Protein AF-A0A5S9N3L5-F1 (afdb_monomer_lite)

pLDDT: mean 80.36, std 11.81, range [41.75, 91.94]

InterPro domains:
  IPR007420 Protein of unknown function DUF465 [PF04325] (14-60)
  IPR038444 DUF465 superfamily [G3DSA:6.10.280.50] (1-62)

Foldseek 3Di:
DPVVVLVVLVVVLVVLVVVLVVLVVVLVVLVPDPPDRDPVVNVVSVVVSVVSVVVSVVSCVVNVVPPVD

Sequence (69 aa):
MTITRLEEAREQLKDLRVQHHQLNQQVDALASSTSPINGLEIRRLKKQKLLLKDRIVHLESALIPDLNA

Secondary structure (DSSP, 8-state):
--HH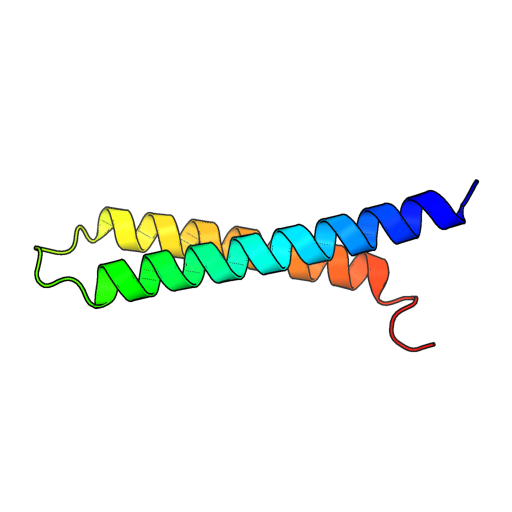HHHHHHHHHHHHHHHHHHHHHHHHHHHH-SS---HHHHHHHHHHHHHHHHHHHHHHHHHGGGTT-

Organism: NCBI:txid2029982

Structure (mmCIF, N/CA/C/O backbone):
data_AF-A0A5S9N3L5-F1
#
_entry.id   AF-A0A5S9N3L5-F1
#
loop_
_atom_site.group_PDB
_atom_site.id
_atom_site.type_symbol
_atom_site.label_atom_id
_atom_site.label_alt_id
_atom_site.label_c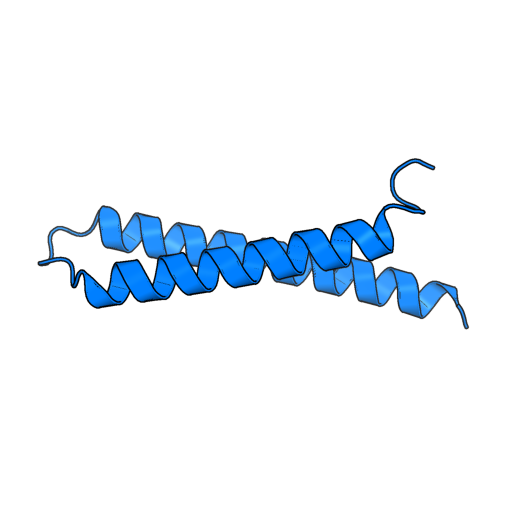omp_id
_atom_site.label_asym_id
_atom_site.label_entity_id
_atom_site.label_seq_id
_atom_site.pdbx_PDB_ins_code
_atom_site.Cartn_x
_atom_site.Cartn_y
_atom_site.Cartn_z
_atom_site.occupancy
_atom_site.B_iso_or_equiv
_atom_site.auth_seq_id
_atom_site.auth_comp_id
_atom_site.auth_asym_id
_atom_site.auth_atom_id
_atom_site.pdbx_PDB_model_num
ATOM 1 N N . MET A 1 1 ? 13.761 -13.629 -26.371 1.00 52.72 1 MET A N 1
ATOM 2 C CA . MET A 1 1 ? 12.906 -13.955 -25.203 1.00 52.72 1 MET A CA 1
ATOM 3 C C . MET A 1 1 ? 13.076 -12.961 -24.037 1.00 52.72 1 MET A C 1
ATOM 5 O O . MET A 1 1 ? 12.754 -13.303 -22.911 1.00 52.72 1 MET A O 1
ATOM 9 N N . THR A 1 2 ? 13.558 -11.730 -24.256 1.00 54.28 2 THR A N 1
ATOM 10 C CA . THR A 1 2 ? 13.801 -10.744 -23.175 1.00 54.28 2 THR A CA 1
ATOM 11 C C . THR A 1 2 ? 12.671 -9.726 -23.001 1.00 54.28 2 THR A C 1
ATOM 13 O O . THR A 1 2 ? 12.486 -9.225 -21.899 1.00 54.28 2 THR A O 1
ATOM 16 N N . ILE A 1 3 ? 11.882 -9.474 -24.052 1.00 60.34 3 ILE A N 1
ATOM 17 C CA . ILE A 1 3 ? 10.772 -8.504 -24.038 1.00 60.34 3 ILE A CA 1
ATOM 18 C C . ILE A 1 3 ? 9.639 -8.958 -23.100 1.00 60.34 3 ILE A C 1
ATOM 20 O O . ILE A 1 3 ? 9.090 -8.149 -22.363 1.00 60.34 3 ILE A O 1
ATOM 24 N N . THR A 1 4 ? 9.355 -10.264 -23.046 1.00 68.25 4 THR A N 1
ATOM 25 C CA . THR A 1 4 ? 8.266 -10.837 -22.236 1.00 68.25 4 THR A CA 1
ATOM 26 C C . THR A 1 4 ? 8.418 -10.521 -20.747 1.00 68.25 4 THR A C 1
ATOM 28 O O . THR A 1 4 ? 7.476 -10.064 -20.117 1.00 68.25 4 THR A O 1
ATOM 31 N N . ARG A 1 5 ? 9.639 -10.628 -20.207 1.00 71.38 5 ARG A N 1
ATOM 32 C CA . ARG A 1 5 ? 9.903 -10.435 -18.773 1.00 71.38 5 ARG A CA 1
ATOM 33 C C . ARG A 1 5 ? 9.669 -8.999 -18.297 1.00 71.38 5 ARG A C 1
ATOM 35 O O . ARG A 1 5 ? 9.330 -8.785 -17.135 1.00 71.38 5 ARG A O 1
ATOM 42 N N . LEU A 1 6 ? 9.890 -8.021 -19.177 1.00 73.81 6 LEU A N 1
ATOM 43 C CA . LEU A 1 6 ? 9.677 -6.610 -18.862 1.00 73.81 6 LEU A CA 1
ATOM 44 C C . LEU A 1 6 ? 8.182 -6.267 -18.888 1.00 73.81 6 LEU A C 1
ATOM 46 O O . LEU A 1 6 ? 7.696 -5.588 -17.987 1.00 73.81 6 LEU A O 1
ATOM 50 N N . GLU A 1 7 ? 7.459 -6.790 -19.879 1.00 78.62 7 GLU A N 1
ATOM 51 C CA . GLU A 1 7 ? 5.999 -6.678 -19.986 1.00 78.62 7 GLU A CA 1
ATOM 52 C C . GLU A 1 7 ? 5.310 -7.319 -18.771 1.00 78.62 7 GLU A C 1
ATOM 54 O O . GLU A 1 7 ? 4.478 -6.680 -18.130 1.00 78.62 7 GLU A O 1
ATOM 59 N N . GLU A 1 8 ? 5.741 -8.519 -18.367 1.00 82.00 8 GLU A N 1
ATOM 60 C CA . GLU A 1 8 ? 5.251 -9.208 -17.164 1.00 82.00 8 GLU A CA 1
ATOM 61 C C . GLU A 1 8 ? 5.462 -8.367 -15.894 1.00 82.00 8 GLU A C 1
ATOM 63 O O . GLU A 1 8 ? 4.568 -8.250 -15.057 1.00 82.00 8 GLU A O 1
ATOM 68 N N . ALA A 1 9 ? 6.629 -7.732 -15.747 1.00 80.75 9 ALA A N 1
ATOM 69 C CA . ALA A 1 9 ? 6.913 -6.867 -14.604 1.00 80.75 9 ALA A CA 1
ATOM 70 C C . ALA A 1 9 ? 6.065 -5.577 -14.619 1.00 80.75 9 ALA A C 1
ATOM 72 O O . ALA A 1 9 ? 5.620 -5.118 -13.562 1.00 80.75 9 ALA A O 1
ATOM 73 N N . ARG A 1 10 ? 5.794 -5.005 -15.802 1.00 82.81 10 ARG A N 1
ATOM 74 C CA . ARG A 1 10 ? 4.890 -3.850 -15.973 1.00 82.81 10 ARG A CA 1
ATOM 75 C C . ARG A 1 10 ? 3.440 -4.216 -15.645 1.00 82.81 10 ARG A C 1
ATOM 77 O O . ARG A 1 10 ? 2.748 -3.433 -14.991 1.00 82.81 10 ARG A O 1
ATOM 84 N N . GLU A 1 11 ? 2.989 -5.399 -16.048 1.00 86.38 11 GLU A N 1
ATOM 85 C CA . GLU A 1 11 ? 1.650 -5.907 -15.744 1.00 86.38 11 GLU A CA 1
ATOM 86 C C . GLU A 1 11 ? 1.483 -6.181 -14.243 1.00 86.38 11 GLU A C 1
ATOM 88 O O . GLU A 1 11 ? 0.546 -5.678 -13.622 1.00 86.38 11 GLU A O 1
ATOM 93 N N . GLN A 1 12 ? 2.472 -6.821 -13.612 1.00 86.00 12 GLN A N 1
ATOM 94 C CA . GLN A 1 12 ? 2.516 -6.988 -12.155 1.00 86.00 12 GLN A CA 1
ATOM 95 C C . GLN A 1 12 ? 2.483 -5.648 -11.410 1.00 86.00 12 GLN A C 1
ATOM 97 O O . GLN A 1 12 ? 1.798 -5.512 -10.394 1.00 86.00 12 GLN A O 1
ATOM 102 N N . LEU A 1 13 ? 3.205 -4.637 -11.904 1.00 87.00 13 LEU A N 1
ATOM 103 C CA . LEU A 1 13 ? 3.185 -3.300 -11.316 1.00 87.00 13 LEU A CA 1
ATOM 104 C C . LEU A 1 13 ? 1.789 -2.665 -11.404 1.00 87.00 13 LEU A C 1
ATOM 106 O O . LEU A 1 13 ? 1.327 -2.042 -10.442 1.00 87.00 13 LEU A O 1
ATOM 110 N N . LYS A 1 14 ? 1.106 -2.829 -12.541 1.00 88.38 14 LYS A N 1
ATOM 111 C CA . LYS A 1 14 ? -0.269 -2.356 -12.737 1.00 88.38 14 LYS A CA 1
ATOM 112 C C . LYS A 1 14 ? -1.225 -3.031 -11.753 1.00 88.38 14 LYS A C 1
ATOM 114 O O . LYS A 1 14 ? -1.983 -2.326 -11.084 1.00 88.38 14 LYS A O 1
ATOM 119 N N . ASP A 1 15 ? -1.134 -4.346 -11.592 1.00 89.69 15 ASP A N 1
ATOM 120 C CA . ASP A 1 15 ? -1.962 -5.094 -10.641 1.00 89.69 15 ASP A CA 1
ATOM 121 C C . ASP A 1 15 ? -1.714 -4.667 -9.194 1.00 89.69 15 ASP A C 1
ATOM 123 O O . ASP A 1 15 ? -2.661 -4.466 -8.431 1.00 89.69 15 ASP A O 1
ATOM 127 N N . LEU A 1 16 ? -0.453 -4.463 -8.807 1.00 87.69 16 LEU A N 1
ATOM 128 C CA . LEU A 1 16 ? -0.115 -3.976 -7.469 1.00 87.69 16 LEU A CA 1
ATOM 129 C C . LEU A 1 16 ? -0.671 -2.572 -7.212 1.00 87.69 16 LEU A C 1
ATOM 131 O O . LEU A 1 16 ? -1.168 -2.303 -6.116 1.00 87.69 16 LEU A O 1
ATOM 135 N N . ARG A 1 17 ? -0.643 -1.682 -8.212 1.00 87.25 17 ARG A N 1
ATOM 136 C CA . ARG A 1 17 ? -1.250 -0.344 -8.116 1.00 87.25 17 ARG A CA 1
ATOM 137 C C . ARG A 1 17 ? -2.769 -0.418 -7.949 1.00 87.25 17 ARG A C 1
ATOM 139 O O . ARG A 1 17 ? -3.311 0.314 -7.121 1.00 87.25 17 ARG A O 1
ATOM 146 N N . VAL A 1 18 ? -3.443 -1.314 -8.675 1.00 91.94 18 VAL A N 1
ATOM 147 C CA . VAL A 1 18 ? -4.889 -1.554 -8.524 1.00 91.94 18 VAL A CA 1
ATOM 148 C C . VAL A 1 18 ? -5.203 -2.089 -7.128 1.00 91.94 18 VAL A C 1
ATOM 150 O O . VAL A 1 18 ? -6.052 -1.524 -6.440 1.00 91.94 18 VAL A O 1
ATOM 153 N N . GLN A 1 19 ? -4.472 -3.103 -6.661 1.00 89.50 19 GLN A N 1
ATOM 154 C CA . GLN A 1 19 ? -4.634 -3.656 -5.312 1.00 89.50 19 GLN A CA 1
ATOM 155 C C . GLN A 1 19 ? -4.412 -2.594 -4.229 1.00 89.50 19 GLN A C 1
ATOM 157 O O . GLN A 1 19 ? -5.196 -2.490 -3.286 1.00 89.50 19 GLN A O 1
ATOM 162 N N . HIS A 1 20 ? -3.380 -1.757 -4.372 1.00 89.25 20 HIS A N 1
ATOM 163 C CA . HIS A 1 20 ? -3.130 -0.650 -3.452 1.00 89.25 20 HIS A CA 1
ATOM 164 C C . HIS A 1 20 ? -4.281 0.368 -3.456 1.00 89.25 20 HIS A C 1
ATOM 166 O O . HIS A 1 20 ? -4.680 0.838 -2.389 1.00 89.25 20 HIS A O 1
ATOM 172 N N . HIS A 1 21 ? -4.843 0.690 -4.625 1.00 88.88 21 HIS A N 1
ATOM 173 C CA . HIS A 1 21 ? -6.004 1.575 -4.731 1.00 88.88 21 HIS A CA 1
ATOM 174 C C . HIS A 1 21 ? -7.235 0.988 -4.028 1.00 88.88 21 HIS A C 1
ATOM 176 O O . HIS A 1 21 ? -7.843 1.667 -3.202 1.00 88.88 21 HIS A O 1
ATOM 182 N N . GLN A 1 22 ? -7.549 -0.286 -4.272 1.00 90.50 22 GLN A N 1
ATOM 183 C CA . GLN A 1 22 ? -8.654 -0.987 -3.610 1.00 90.50 22 GLN A CA 1
ATOM 184 C C . GLN A 1 22 ? -8.479 -1.028 -2.091 1.00 90.50 22 GLN A C 1
ATOM 186 O O . GLN A 1 22 ? -9.431 -0.807 -1.343 1.00 90.50 22 GLN A O 1
ATOM 191 N N . LEU A 1 23 ? -7.257 -1.280 -1.618 1.00 88.06 23 LEU A N 1
ATOM 192 C CA . LEU A 1 23 ? -6.960 -1.271 -0.191 1.00 88.06 23 LEU A CA 1
ATOM 193 C C . LEU A 1 23 ? -7.164 0.126 0.411 1.00 88.06 23 LEU A C 1
ATOM 195 O O . LEU A 1 23 ? -7.620 0.255 1.545 1.00 88.06 23 LEU A O 1
ATOM 199 N N . ASN A 1 24 ? -6.859 1.177 -0.352 1.00 87.44 24 ASN A N 1
ATOM 200 C CA . ASN A 1 24 ? -7.098 2.549 0.070 1.00 87.44 24 ASN A CA 1
ATOM 201 C C . ASN A 1 24 ? -8.597 2.843 0.201 1.00 87.44 24 ASN A C 1
ATOM 203 O O . ASN A 1 24 ? -9.025 3.344 1.235 1.00 87.44 24 ASN A O 1
ATOM 207 N N . GLN A 1 25 ? -9.395 2.423 -0.782 1.00 90.50 25 GLN A N 1
ATOM 208 C CA . GLN A 1 25 ? -10.854 2.538 -0.731 1.00 90.50 25 GLN A CA 1
ATOM 209 C C . GLN A 1 25 ? -11.451 1.789 0.469 1.00 90.50 25 GLN A C 1
ATOM 211 O O . GLN A 1 25 ? -12.364 2.298 1.109 1.00 90.50 25 GLN A O 1
ATOM 216 N N . GLN A 1 26 ? -10.921 0.611 0.820 1.00 88.25 26 GLN A N 1
ATOM 217 C CA . GLN A 1 26 ? -11.346 -0.121 2.020 1.00 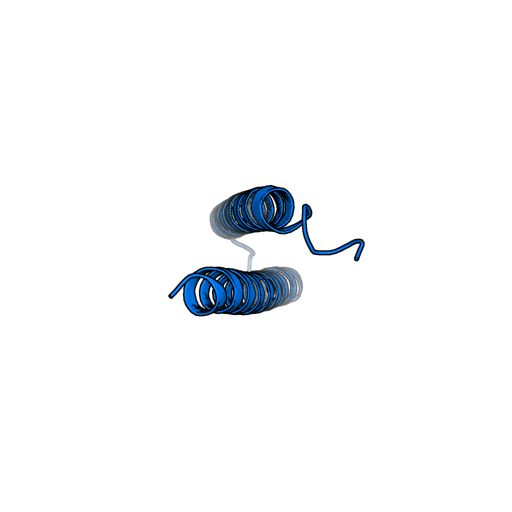88.25 26 GLN A CA 1
ATOM 218 C C . GLN A 1 26 ? -11.029 0.644 3.310 1.00 88.25 26 GLN A C 1
ATOM 220 O O . GLN A 1 26 ? -11.860 0.692 4.214 1.00 88.25 26 GLN A O 1
ATOM 225 N N . VAL A 1 27 ? -9.846 1.263 3.398 1.00 86.25 27 VAL A N 1
ATOM 226 C CA . VAL A 1 27 ? -9.476 2.115 4.540 1.00 86.25 27 VAL A CA 1
ATOM 227 C C . VAL A 1 27 ? -10.396 3.330 4.635 1.00 86.25 27 VAL A C 1
ATOM 229 O O . VAL A 1 27 ? -10.860 3.638 5.730 1.00 86.25 27 VAL A O 1
ATOM 232 N N . ASP A 1 28 ? -10.684 3.988 3.513 1.00 87.88 28 ASP A N 1
ATOM 233 C CA . ASP A 1 28 ? -11.550 5.170 3.467 1.00 87.88 28 ASP A CA 1
ATOM 234 C C . ASP A 1 28 ? -13.006 4.816 3.810 1.00 87.88 28 ASP A C 1
ATOM 236 O O . ASP A 1 28 ? -13.664 5.539 4.561 1.00 87.88 28 ASP A O 1
ATOM 240 N N . ALA A 1 29 ? -13.493 3.665 3.337 1.00 87.25 29 ALA A N 1
ATOM 241 C CA . ALA A 1 29 ? -14.812 3.142 3.680 1.00 87.25 29 ALA A CA 1
ATOM 242 C C . ALA A 1 29 ? -14.925 2.844 5.182 1.00 87.25 29 ALA A C 1
ATOM 244 O O . ALA A 1 29 ? -15.889 3.268 5.815 1.00 87.25 29 ALA A O 1
ATOM 245 N N . LEU A 1 30 ? -13.913 2.190 5.766 1.00 84.19 30 LEU A N 1
ATOM 246 C CA . LEU A 1 30 ? -13.855 1.911 7.204 1.00 84.19 30 LEU A CA 1
ATOM 247 C C . LEU A 1 30 ? -13.724 3.179 8.054 1.00 84.19 30 LEU A C 1
ATOM 249 O O . LEU A 1 30 ? -14.262 3.241 9.157 1.00 84.19 30 LEU A O 1
ATOM 253 N N . ALA A 1 31 ? -13.023 4.195 7.551 1.00 81.88 31 ALA A N 1
ATOM 254 C CA . ALA A 1 31 ? -12.927 5.492 8.212 1.00 81.88 31 ALA A CA 1
ATOM 255 C C . ALA A 1 31 ? -14.249 6.276 8.154 1.00 81.88 31 ALA A C 1
ATOM 257 O O . ALA A 1 31 ? -14.538 7.044 9.068 1.00 81.88 31 ALA A O 1
ATOM 258 N N . SER A 1 32 ? -15.043 6.075 7.098 1.00 84.06 32 SER A N 1
ATOM 259 C CA . SER A 1 32 ? -16.325 6.760 6.880 1.00 84.06 32 SER A CA 1
ATOM 260 C C . SER A 1 32 ? -17.517 6.039 7.515 1.00 84.06 32 SER A C 1
ATOM 262 O O . SER A 1 32 ? -18.580 6.633 7.684 1.00 84.06 32 SER A O 1
ATOM 264 N N . SER A 1 33 ? -17.377 4.758 7.861 1.00 82.06 33 SER A N 1
ATOM 265 C CA . SER A 1 33 ? -18.445 3.994 8.503 1.00 82.06 33 SER A CA 1
ATOM 266 C C . SER A 1 33 ? -18.714 4.463 9.937 1.00 82.06 33 SER A C 1
ATOM 268 O O . SER A 1 33 ? -17.805 4.592 10.748 1.00 82.06 33 SER A O 1
ATOM 270 N N . THR A 1 34 ? -19.995 4.648 10.266 1.00 72.94 34 THR A N 1
ATOM 271 C CA . THR A 1 34 ? -20.496 5.054 11.596 1.00 72.94 34 THR A CA 1
ATOM 272 C C . THR A 1 34 ? -20.351 3.964 12.671 1.00 72.94 34 THR A C 1
ATOM 274 O O . THR A 1 34 ? -20.572 4.219 13.852 1.00 72.94 34 THR A O 1
ATOM 277 N N . SER A 1 35 ? -19.984 2.740 12.280 1.00 76.19 35 SER A N 1
ATOM 278 C CA . SER A 1 35 ? -19.752 1.628 13.209 1.00 76.19 35 SER A CA 1
ATOM 279 C C . SER A 1 35 ? -18.513 1.879 14.079 1.00 76.19 35 SER A C 1
ATOM 281 O O . SER A 1 35 ? -17.571 2.521 13.613 1.00 76.19 35 SER A O 1
ATOM 283 N N . PRO A 1 36 ? -18.460 1.357 15.321 1.00 74.12 36 PRO A N 1
ATOM 284 C CA . PRO A 1 36 ? -17.284 1.494 16.172 1.00 74.12 36 PRO A CA 1
ATOM 285 C C . PRO A 1 36 ? -16.064 0.914 15.460 1.00 74.12 36 PRO A C 1
ATOM 287 O O . PRO A 1 36 ? -15.970 -0.287 15.202 1.00 74.12 36 PRO A O 1
ATOM 290 N N . ILE A 1 37 ? -15.134 1.796 15.106 1.00 73.25 37 ILE A N 1
ATOM 291 C CA . ILE A 1 37 ? -13.989 1.411 14.303 1.00 73.25 37 ILE A CA 1
ATOM 292 C C . ILE A 1 37 ? -13.020 0.595 15.159 1.00 73.25 37 ILE A C 1
ATOM 294 O O . ILE A 1 37 ? -12.439 1.090 16.130 1.00 73.25 37 ILE A O 1
ATOM 298 N N . ASN A 1 38 ? -12.783 -0.654 14.762 1.00 78.81 38 ASN A N 1
ATOM 299 C CA . ASN A 1 38 ? -11.763 -1.491 15.375 1.00 78.81 38 ASN A CA 1
ATOM 300 C C . ASN A 1 38 ? -10.369 -0.934 15.051 1.00 78.81 38 ASN A C 1
ATOM 302 O O . ASN A 1 38 ? -9.836 -1.110 13.953 1.00 78.81 38 ASN A O 1
ATOM 306 N N . GLY A 1 39 ? -9.719 -0.302 16.032 1.00 80.19 39 GLY A N 1
ATOM 307 C CA . GLY A 1 39 ? -8.374 0.264 15.862 1.00 80.19 39 GLY A CA 1
ATOM 308 C C . GLY A 1 39 ? -7.309 -0.763 15.443 1.00 80.19 39 GLY A C 1
ATOM 309 O O . GLY A 1 39 ? -6.303 -0.400 14.834 1.00 80.19 39 GLY A O 1
ATOM 310 N N . LEU A 1 40 ? -7.521 -2.053 15.727 1.00 85.75 40 LEU A N 1
ATOM 311 C CA . LEU A 1 40 ? -6.678 -3.148 15.230 1.00 85.75 40 LEU A CA 1
ATOM 312 C C . LEU A 1 40 ? -6.819 -3.355 13.715 1.00 85.75 40 LEU A C 1
ATOM 314 O O . LEU A 1 40 ? -5.817 -3.583 13.037 1.00 85.75 40 LEU A O 1
ATOM 318 N N . GLU A 1 41 ? -8.031 -3.224 13.182 1.00 83.31 41 GLU A N 1
ATOM 319 C CA . GLU A 1 41 ? -8.344 -3.401 11.762 1.00 83.31 41 GLU A CA 1
ATOM 320 C C . GLU A 1 41 ? -7.720 -2.282 10.923 1.00 83.31 41 GLU A C 1
ATOM 322 O O . GLU A 1 41 ? -6.982 -2.559 9.97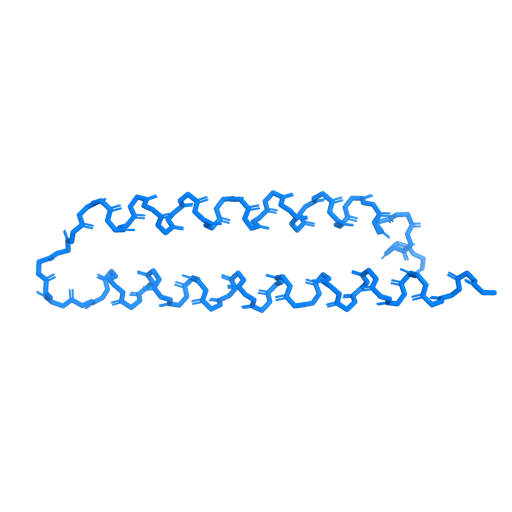5 1.00 83.31 41 GLU A O 1
ATOM 327 N N . ILE A 1 42 ? -7.869 -1.024 11.365 1.00 84.06 42 ILE A N 1
ATOM 328 C CA . ILE A 1 42 ? -7.173 0.123 10.759 1.00 84.06 42 ILE A CA 1
ATOM 329 C C . ILE A 1 42 ? -5.658 -0.088 10.775 1.00 84.06 42 ILE A C 1
ATOM 331 O O . ILE A 1 42 ? -4.988 0.142 9.767 1.00 84.06 42 ILE A O 1
ATOM 335 N N . ARG A 1 43 ? -5.089 -0.510 11.912 1.00 87.31 43 ARG A N 1
ATOM 336 C CA . ARG A 1 43 ? -3.641 -0.753 12.016 1.00 87.31 43 ARG A CA 1
ATOM 337 C C . ARG A 1 43 ? -3.185 -1.840 11.041 1.00 87.31 43 ARG A C 1
ATOM 339 O O . ARG A 1 43 ? -2.149 -1.669 10.396 1.00 87.31 43 ARG A O 1
ATOM 346 N N . ARG A 1 44 ? -3.961 -2.918 10.883 1.00 88.75 44 ARG A N 1
ATOM 347 C CA . ARG A 1 44 ? -3.666 -3.999 9.931 1.00 88.75 44 ARG A CA 1
ATOM 348 C C . ARG A 1 44 ? -3.693 -3.498 8.490 1.00 88.75 44 ARG A C 1
ATOM 350 O O . ARG A 1 44 ? -2.750 -3.767 7.750 1.00 88.75 44 ARG A O 1
ATOM 357 N N . LEU A 1 45 ? -4.718 -2.738 8.113 1.00 86.50 45 LEU A N 1
ATOM 358 C CA . LEU A 1 45 ? -4.853 -2.198 6.759 1.00 86.50 45 LEU A CA 1
ATOM 359 C C . LEU A 1 45 ? -3.766 -1.177 6.431 1.00 86.50 45 LEU A C 1
ATOM 361 O O . LEU A 1 45 ? -3.166 -1.249 5.364 1.00 86.50 45 LEU A O 1
ATOM 365 N N . LYS A 1 46 ? -3.424 -0.286 7.368 1.00 87.00 46 LYS A N 1
ATOM 366 C CA . LYS A 1 46 ? -2.293 0.643 7.203 1.00 87.00 46 LYS A CA 1
ATOM 367 C C . LYS A 1 46 ? -0.971 -0.101 7.001 1.00 87.00 46 LYS A C 1
ATOM 369 O O . LYS A 1 46 ? -0.186 0.290 6.142 1.00 87.00 46 LYS A O 1
ATOM 374 N N . LYS A 1 47 ? -0.742 -1.194 7.738 1.00 90.38 47 LYS A N 1
ATOM 375 C CA . LYS A 1 47 ? 0.446 -2.044 7.560 1.00 90.38 47 LYS A CA 1
ATOM 376 C C . LYS A 1 47 ? 0.457 -2.729 6.191 1.00 90.38 47 LYS A C 1
ATOM 378 O O . LYS A 1 47 ? 1.490 -2.732 5.531 1.00 90.38 47 LYS A O 1
ATOM 383 N N . GLN A 1 48 ? -0.678 -3.271 5.747 1.00 88.25 48 GLN A N 1
ATOM 384 C CA . GLN A 1 48 ? -0.802 -3.864 4.410 1.00 88.25 48 GLN A CA 1
ATOM 385 C C . GLN A 1 48 ? -0.567 -2.825 3.306 1.00 88.25 48 GLN A C 1
ATOM 387 O O . GLN A 1 48 ? 0.164 -3.102 2.359 1.00 88.25 48 GLN A O 1
ATOM 392 N N . LYS A 1 49 ? -1.097 -1.606 3.468 1.00 86.75 49 LYS A N 1
ATOM 393 C CA . LYS A 1 49 ? -0.883 -0.489 2.541 1.00 86.75 49 LYS A CA 1
ATOM 394 C C . LYS A 1 49 ? 0.596 -0.129 2.422 1.00 86.75 49 LYS A C 1
ATOM 396 O O . LYS A 1 49 ? 1.085 0.066 1.315 1.00 86.75 49 LYS A O 1
ATOM 401 N N . LEU A 1 50 ? 1.302 -0.065 3.553 1.00 89.44 50 LEU A N 1
ATOM 402 C CA . LEU A 1 50 ? 2.735 0.224 3.582 1.00 89.44 50 LEU A CA 1
ATOM 403 C C . LEU A 1 50 ? 3.536 -0.847 2.828 1.00 89.44 50 LEU A C 1
ATOM 405 O O . LEU A 1 50 ? 4.308 -0.504 1.944 1.00 89.44 50 LEU A O 1
ATOM 409 N N . LEU A 1 51 ? 3.264 -2.130 3.088 1.00 89.44 51 LEU A N 1
ATOM 410 C CA . LEU A 1 51 ? 3.926 -3.242 2.395 1.00 89.44 51 LEU A CA 1
ATOM 411 C C . LEU A 1 51 ? 3.679 -3.227 0.879 1.00 89.44 51 LEU A C 1
ATOM 413 O O . LEU A 1 51 ? 4.603 -3.456 0.102 1.00 89.44 51 LEU A O 1
ATOM 417 N N . LEU A 1 52 ? 2.442 -2.945 0.453 1.00 87.19 52 LEU A N 1
ATOM 418 C CA . LEU A 1 52 ? 2.091 -2.800 -0.963 1.00 87.19 52 LEU A CA 1
ATOM 419 C C . LEU A 1 52 ? 2.843 -1.633 -1.606 1.00 87.19 52 LEU A C 1
ATOM 421 O O . LEU A 1 52 ? 3.402 -1.794 -2.688 1.00 87.19 52 LEU A O 1
ATOM 425 N N . LYS A 1 53 ? 2.910 -0.484 -0.925 1.00 86.69 53 LYS A N 1
ATOM 426 C CA . LYS A 1 53 ? 3.678 0.677 -1.383 1.00 86.69 53 LYS A CA 1
ATOM 427 C C . LYS A 1 53 ? 5.166 0.345 -1.522 1.00 86.69 53 LYS A C 1
ATOM 429 O O . LYS A 1 53 ? 5.742 0.647 -2.559 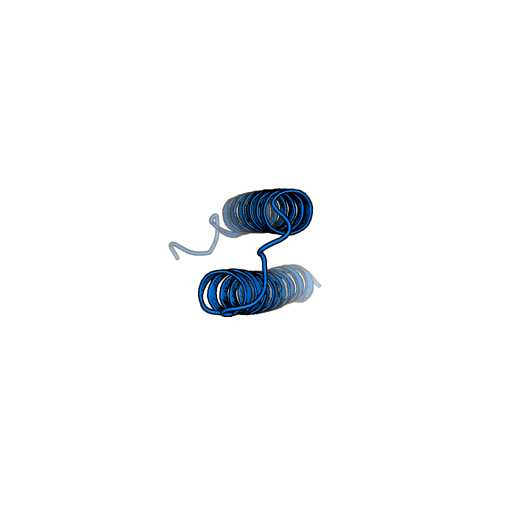1.00 86.69 53 LYS A O 1
ATOM 434 N N . ASP A 1 54 ? 5.771 -0.303 -0.530 1.00 89.25 54 ASP A N 1
ATOM 435 C CA . ASP A 1 54 ? 7.187 -0.686 -0.582 1.00 89.25 54 ASP A CA 1
ATOM 436 C C . ASP A 1 54 ? 7.461 -1.665 -1.732 1.00 89.25 54 ASP A C 1
ATOM 438 O O . ASP A 1 54 ? 8.462 -1.545 -2.439 1.00 89.25 54 ASP A O 1
ATOM 442 N N . ARG A 1 55 ? 6.537 -2.604 -1.978 1.00 87.00 55 ARG A N 1
ATOM 443 C CA . ARG A 1 55 ? 6.631 -3.548 -3.099 1.00 87.00 55 ARG A CA 1
ATOM 444 C C . ARG A 1 55 ? 6.534 -2.846 -4.454 1.00 87.00 55 ARG A C 1
ATOM 446 O O . ARG A 1 55 ? 7.303 -3.186 -5.350 1.00 87.00 55 ARG A O 1
ATOM 453 N N . ILE A 1 56 ? 5.627 -1.875 -4.583 1.00 86.94 56 ILE A N 1
ATOM 454 C CA . ILE A 1 56 ? 5.490 -1.021 -5.770 1.00 86.94 56 ILE A CA 1
ATOM 455 C C . ILE A 1 56 ? 6.790 -0.255 -6.001 1.00 86.94 56 ILE A C 1
ATOM 457 O O . ILE A 1 56 ? 7.363 -0.389 -7.071 1.00 86.94 56 ILE A O 1
ATOM 461 N N . VAL A 1 57 ? 7.307 0.452 -4.993 1.00 87.06 57 VAL A N 1
ATOM 462 C CA . VAL A 1 57 ? 8.540 1.251 -5.114 1.00 87.06 57 VAL A CA 1
ATOM 463 C C . VAL A 1 57 ? 9.741 0.381 -5.484 1.00 87.06 57 VAL A C 1
ATOM 465 O O . VAL A 1 57 ? 10.580 0.793 -6.284 1.00 87.06 57 VAL A O 1
ATOM 468 N N . HIS A 1 58 ? 9.832 -0.832 -4.938 1.00 85.69 58 HIS A N 1
ATOM 469 C CA . HIS A 1 58 ? 10.906 -1.764 -5.269 1.00 85.69 58 HIS A CA 1
ATOM 470 C C . HIS A 1 58 ? 10.827 -2.252 -6.724 1.00 85.69 58 HIS A C 1
ATOM 472 O O . HIS A 1 58 ? 11.838 -2.254 -7.424 1.00 85.69 58 HIS A O 1
ATOM 478 N N . LEU A 1 59 ? 9.631 -2.625 -7.192 1.00 84.06 59 LEU A N 1
ATOM 479 C CA . LEU A 1 59 ? 9.413 -3.027 -8.585 1.00 84.06 59 LEU A CA 1
ATOM 480 C C . LEU A 1 59 ? 9.586 -1.857 -9.552 1.00 84.06 59 LEU A C 1
ATOM 482 O O . LEU A 1 59 ? 10.232 -2.023 -10.579 1.00 84.06 59 LEU A O 1
ATOM 486 N N . GLU A 1 60 ? 9.083 -0.672 -9.206 1.00 82.44 60 GLU A N 1
ATOM 487 C CA . GLU A 1 60 ? 9.334 0.563 -9.947 1.00 82.44 60 GLU A CA 1
ATOM 488 C C . GLU A 1 60 ? 10.828 0.818 -10.041 1.00 82.44 60 GLU A C 1
ATOM 490 O O . GLU A 1 60 ? 11.320 0.992 -11.137 1.00 82.44 60 GLU A O 1
ATOM 495 N N . SER A 1 61 ? 11.583 0.737 -8.948 1.00 82.12 61 SER A N 1
ATOM 496 C CA . SER A 1 61 ? 13.042 0.926 -8.980 1.00 82.12 61 SER A CA 1
ATOM 497 C C . SER A 1 61 ? 13.760 -0.087 -9.878 1.00 82.12 61 SER A C 1
ATOM 499 O O . SER A 1 61 ? 14.747 0.265 -10.519 1.00 82.12 61 SER A O 1
ATOM 501 N N . ALA A 1 62 ? 13.256 -1.320 -9.973 1.00 79.69 62 ALA A N 1
ATOM 502 C CA . ALA A 1 62 ? 13.775 -2.334 -10.892 1.00 79.69 62 ALA A CA 1
ATOM 503 C C . ALA A 1 62 ? 13.376 -2.093 -12.367 1.00 79.69 62 ALA A C 1
ATOM 505 O O . ALA A 1 62 ? 14.087 -2.538 -13.265 1.00 79.69 62 ALA A O 1
ATOM 506 N N . LEU A 1 63 ? 12.264 -1.389 -12.613 1.00 74.25 63 LEU A N 1
ATOM 507 C CA . LEU A 1 63 ? 11.716 -1.038 -13.935 1.00 74.25 63 LEU A CA 1
ATOM 508 C C . LEU A 1 63 ? 12.138 0.362 -14.434 1.00 74.25 63 LEU A C 1
ATOM 510 O O . LEU A 1 63 ? 12.179 0.592 -15.639 1.00 74.25 63 LEU A O 1
ATOM 514 N N . ILE A 1 64 ? 12.479 1.289 -13.529 1.00 62.38 64 ILE A N 1
ATOM 515 C CA . ILE A 1 64 ? 12.934 2.665 -13.785 1.00 62.38 64 ILE A CA 1
ATOM 516 C C . ILE A 1 64 ? 14.143 2.780 -14.728 1.00 62.38 64 ILE A C 1
ATOM 518 O O . ILE A 1 64 ? 14.186 3.811 -15.402 1.00 62.38 64 ILE A O 1
ATOM 522 N N . PRO A 1 65 ? 15.071 1.807 -14.903 1.00 61.56 65 PRO A N 1
ATOM 523 C CA . PRO A 1 65 ? 16.026 1.889 -16.015 1.00 61.56 65 PRO A CA 1
ATOM 524 C C . PRO A 1 65 ? 15.377 2.13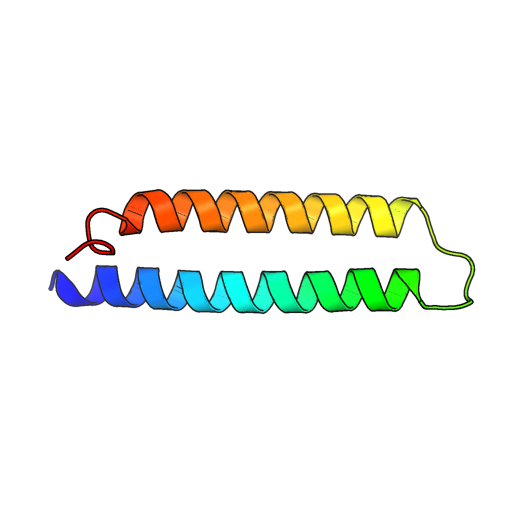7 -17.392 1.00 61.56 65 PRO A C 1
ATOM 526 O O . PRO A 1 65 ? 16.058 2.636 -18.279 1.00 61.56 65 PRO A O 1
ATOM 529 N N . ASP A 1 66 ? 14.082 1.846 -17.558 1.00 53.16 66 ASP A N 1
ATOM 530 C CA . ASP A 1 66 ? 13.356 1.924 -18.830 1.00 53.16 66 ASP A CA 1
ATOM 531 C C . ASP A 1 66 ? 12.233 2.991 -18.854 1.00 53.16 66 ASP A C 1
ATOM 533 O O . ASP A 1 66 ? 11.664 3.268 -19.903 1.00 53.16 66 ASP A O 1
ATOM 537 N N . LEU A 1 67 ? 11.870 3.605 -17.715 1.00 51.94 67 LEU A N 1
ATOM 538 C CA . LEU A 1 67 ? 10.732 4.549 -17.645 1.00 51.94 67 LEU A CA 1
ATOM 539 C C . LEU A 1 67 ? 11.087 5.998 -18.038 1.00 51.94 67 LEU A C 1
ATOM 541 O O . LEU A 1 67 ? 10.185 6.821 -18.164 1.00 51.94 67 LEU A O 1
ATOM 545 N N . ASN A 1 68 ? 12.380 6.287 -18.232 1.00 43.94 68 ASN A N 1
ATOM 546 C CA . ASN A 1 68 ? 12.912 7.580 -18.685 1.00 43.94 68 ASN A CA 1
ATOM 547 C C . ASN A 1 68 ? 13.468 7.533 -20.130 1.00 43.94 68 ASN A C 1
ATOM 549 O O . ASN A 1 68 ? 14.297 8.377 -20.475 1.00 43.94 68 ASN A O 1
ATOM 553 N N . ALA A 1 69 ? 13.074 6.542 -20.941 1.00 41.75 69 ALA A N 1
ATOM 554 C CA . ALA A 1 69 ? 13.423 6.458 -22.364 1.00 41.75 69 ALA A CA 1
ATOM 555 C C . ALA A 1 69 ? 12.404 7.189 -23.252 1.00 41.75 69 ALA A C 1
ATOM 557 O O . ALA A 1 69 ? 11.190 7.102 -22.952 1.00 41.75 69 ALA A O 1
#

Radius of gyration: 15.82 Å; chains: 1; bounding box: 36×22×41 Å